Protein AF-A0A2I1MBC1-F1 (afdb_monomer_lite)

Structure (mmCIF, N/CA/C/O backbone):
data_AF-A0A2I1MBC1-F1
#
_entry.id   AF-A0A2I1MBC1-F1
#
loop_
_atom_site.group_PDB
_atom_site.id
_atom_site.type_symbol
_atom_site.label_atom_id
_atom_site.label_alt_id
_atom_site.label_comp_id
_atom_site.label_asym_id
_atom_site.label_entity_id
_atom_site.label_seq_id
_atom_site.pdbx_PDB_ins_code
_atom_site.Cartn_x
_atom_site.Cartn_y
_atom_site.Cartn_z
_atom_site.occupancy
_atom_site.B_iso_or_equiv
_atom_site.auth_seq_id
_atom_site.auth_comp_id
_atom_site.auth_asym_id
_atom_site.auth_atom_id
_atom_site.pdbx_PDB_model_num
ATOM 1 N N . MET A 1 1 ? -5.859 -35.945 4.432 1.00 45.84 1 MET A N 1
ATOM 2 C CA . MET A 1 1 ? -6.456 -34.595 4.551 1.00 45.84 1 MET A CA 1
ATOM 3 C C . MET A 1 1 ? -5.599 -33.576 5.336 1.00 45.84 1 MET A C 1
ATOM 5 O O . MET A 1 1 ? -6.106 -32.516 5.629 1.00 45.84 1 MET A O 1
ATOM 9 N N . LYS A 1 2 ? -4.299 -33.820 5.623 1.00 48.34 2 LYS A N 1
ATOM 10 C CA . LYS A 1 2 ? -3.417 -32.881 6.374 1.00 48.34 2 LYS A CA 1
ATOM 11 C C . LYS A 1 2 ? -2.484 -32.006 5.509 1.00 48.34 2 LYS A C 1
ATOM 13 O O . LYS A 1 2 ? -1.786 -31.145 6.032 1.00 48.34 2 LYS A O 1
ATOM 18 N N . PHE A 1 3 ? -2.420 -32.249 4.197 1.00 43.50 3 PHE A N 1
ATOM 19 C CA . PHE A 1 3 ? -1.533 -31.506 3.288 1.00 43.50 3 PHE A CA 1
ATOM 20 C C . PHE A 1 3 ? -2.105 -30.125 2.925 1.00 43.50 3 PHE A C 1
ATOM 22 O O . PHE A 1 3 ? -1.375 -29.137 2.908 1.00 43.50 3 PHE A O 1
ATOM 29 N N . PHE A 1 4 ? -3.424 -30.048 2.720 1.00 47.00 4 PHE A N 1
ATOM 30 C CA . PHE A 1 4 ? -4.123 -28.808 2.382 1.00 47.00 4 PHE A CA 1
ATOM 31 C C . PHE A 1 4 ? -4.099 -27.780 3.523 1.00 47.00 4 PHE A C 1
ATOM 33 O O . PHE A 1 4 ? -3.784 -26.623 3.261 1.00 47.00 4 PHE A O 1
ATOM 40 N N . ASP A 1 5 ? -4.288 -28.190 4.784 1.00 57.84 5 ASP A N 1
ATOM 41 C CA . ASP A 1 5 ? -4.238 -27.270 5.938 1.00 57.84 5 ASP A CA 1
ATOM 42 C C . ASP A 1 5 ? -2.904 -26.512 6.025 1.00 57.84 5 ASP A C 1
ATOM 44 O O . ASP A 1 5 ? -2.861 -25.310 6.296 1.00 57.84 5 ASP A O 1
ATOM 48 N N . LYS A 1 6 ? -1.790 -27.191 5.719 1.00 64.88 6 LYS A N 1
ATOM 49 C CA . LYS A 1 6 ? -0.448 -26.595 5.753 1.00 64.88 6 LYS A CA 1
ATOM 50 C C . LYS A 1 6 ? -0.192 -25.666 4.560 1.00 64.88 6 LYS A C 1
ATOM 52 O O . LYS A 1 6 ? 0.534 -24.688 4.713 1.00 64.88 6 LYS A O 1
ATOM 57 N N . PHE A 1 7 ? -0.785 -25.950 3.398 1.00 72.44 7 PHE A N 1
ATOM 58 C CA . PHE A 1 7 ? -0.685 -25.109 2.201 1.00 72.44 7 PHE A CA 1
ATOM 59 C C . PHE A 1 7 ? -1.496 -23.815 2.344 1.00 72.44 7 PHE A C 1
ATOM 61 O O . PHE A 1 7 ? -0.937 -22.737 2.161 1.00 72.44 7 PHE A O 1
ATOM 68 N N . TYR A 1 8 ? -2.765 -23.897 2.761 1.00 72.12 8 TYR A N 1
ATOM 69 C CA . TYR A 1 8 ? -3.604 -22.711 2.976 1.00 72.12 8 TYR A CA 1
ATOM 70 C C . TYR A 1 8 ? -3.040 -21.792 4.059 1.00 72.12 8 TYR A C 1
ATOM 72 O O . TYR A 1 8 ? -3.030 -20.576 3.889 1.00 72.12 8 TYR A O 1
ATOM 80 N N . THR A 1 9 ? -2.494 -22.367 5.133 1.00 72.94 9 THR A N 1
ATOM 81 C CA . THR A 1 9 ? -1.845 -21.582 6.190 1.00 72.94 9 THR A CA 1
ATOM 82 C C . THR A 1 9 ? -0.610 -20.844 5.663 1.00 72.94 9 THR A C 1
ATOM 84 O O . THR A 1 9 ? -0.426 -19.670 5.964 1.00 72.94 9 THR A O 1
ATOM 87 N N . ARG A 1 10 ? 0.217 -21.493 4.830 1.00 70.94 10 ARG A N 1
ATOM 88 C CA . ARG A 1 10 ? 1.396 -20.860 4.210 1.00 70.94 10 ARG A CA 1
ATOM 89 C C . ARG A 1 10 ? 1.007 -19.728 3.266 1.00 70.94 10 ARG A C 1
ATOM 91 O O . ARG A 1 10 ? 1.529 -18.632 3.409 1.00 70.94 10 ARG A O 1
ATOM 98 N N . VAL A 1 11 ? 0.046 -19.975 2.378 1.00 74.69 11 VAL A N 1
ATOM 99 C CA . VAL A 1 11 ? -0.475 -18.957 1.453 1.00 74.69 11 VAL A CA 1
ATOM 100 C C . VAL A 1 11 ? -1.078 -17.778 2.221 1.00 74.69 11 VAL A C 1
ATOM 102 O O . VAL A 1 11 ? -0.820 -16.629 1.873 1.00 74.69 11 VAL A O 1
ATOM 105 N N . GLY A 1 12 ? -1.826 -18.042 3.296 1.00 69.31 12 GLY A N 1
ATOM 106 C CA . GLY A 1 12 ? -2.383 -17.005 4.165 1.00 69.31 12 GLY A CA 1
ATOM 107 C C . GLY A 1 12 ? -1.306 -16.142 4.827 1.00 69.31 12 GLY A C 1
ATOM 108 O O . GLY A 1 12 ? -1.410 -14.917 4.808 1.00 69.31 12 GLY A O 1
ATOM 109 N N . ILE A 1 13 ? -0.240 -16.758 5.351 1.00 72.69 13 ILE A N 1
ATOM 110 C CA . ILE A 1 13 ? 0.891 -16.029 5.946 1.00 72.69 13 ILE A CA 1
ATOM 111 C C . ILE A 1 13 ? 1.599 -15.169 4.890 1.00 72.69 13 ILE A C 1
ATOM 113 O O . ILE A 1 13 ? 1.860 -13.995 5.154 1.00 72.69 13 ILE A O 1
ATOM 117 N N . THR A 1 14 ? 1.858 -15.701 3.690 1.00 71.19 14 THR A N 1
ATOM 118 C CA . THR A 1 14 ? 2.479 -14.926 2.602 1.00 71.19 14 THR A CA 1
ATOM 119 C C . THR A 1 14 ? 1.596 -13.756 2.178 1.00 71.19 14 THR A C 1
ATOM 121 O O . THR A 1 14 ? 2.097 -12.646 2.018 1.00 71.19 14 THR A O 1
ATOM 124 N N . LEU A 1 15 ? 0.283 -13.960 2.044 1.00 73.25 15 LEU A N 1
ATOM 125 C CA . LEU A 1 15 ? -0.657 -12.891 1.702 1.00 73.25 15 LEU A CA 1
ATOM 126 C C . LEU A 1 15 ? -0.606 -11.757 2.726 1.00 73.25 15 LEU A C 1
ATOM 128 O O . LEU A 1 15 ? -0.400 -10.602 2.357 1.00 73.25 15 LEU A O 1
ATOM 132 N N . VAL A 1 16 ? -0.709 -12.086 4.014 1.00 69.69 16 VAL A N 1
ATOM 133 C CA . VAL A 1 16 ? -0.625 -11.093 5.090 1.00 69.69 16 VAL A CA 1
ATOM 134 C C . VAL A 1 16 ? 0.724 -10.370 5.055 1.00 69.69 16 VAL A C 1
ATOM 136 O O . VAL A 1 16 ? 0.757 -9.141 5.086 1.00 69.69 16 VAL A O 1
ATOM 139 N N . ALA A 1 17 ? 1.831 -11.100 4.899 1.00 70.31 17 ALA A N 1
ATOM 140 C CA . ALA A 1 17 ? 3.160 -10.505 4.787 1.00 70.31 17 ALA A CA 1
ATOM 141 C C . ALA A 1 17 ? 3.277 -9.557 3.577 1.00 70.31 17 ALA A C 1
ATOM 143 O O . ALA A 1 17 ? 3.781 -8.445 3.721 1.00 70.31 17 ALA A O 1
ATOM 144 N N . THR A 1 18 ? 2.762 -9.940 2.404 1.00 74.44 18 THR A N 1
ATOM 145 C CA . THR A 1 18 ? 2.797 -9.101 1.189 1.00 74.44 18 THR A CA 1
ATOM 146 C C . THR A 1 18 ? 1.969 -7.825 1.331 1.00 74.44 18 THR A C 1
ATOM 148 O O . THR A 1 18 ? 2.367 -6.781 0.814 1.00 74.44 18 THR A O 1
ATOM 151 N N . ILE A 1 19 ? 0.870 -7.870 2.091 1.00 75.12 19 ILE A N 1
ATOM 152 C CA . ILE A 1 19 ? 0.079 -6.683 2.431 1.00 75.12 19 ILE A CA 1
ATOM 153 C C . ILE A 1 19 ? 0.902 -5.733 3.303 1.00 75.12 19 ILE A C 1
ATOM 155 O O . ILE A 1 19 ? 0.990 -4.548 2.985 1.00 75.12 19 ILE A O 1
ATOM 159 N N . PHE A 1 20 ? 1.546 -6.240 4.360 1.00 73.75 20 PHE A N 1
ATOM 160 C CA . PHE A 1 20 ? 2.408 -5.422 5.218 1.00 73.75 20 PHE A CA 1
ATOM 161 C C . PHE A 1 20 ? 3.581 -4.812 4.444 1.00 73.75 20 PHE A C 1
ATOM 163 O O . PHE A 1 20 ? 3.841 -3.621 4.592 1.00 73.75 20 PHE A O 1
ATOM 170 N N . ILE A 1 21 ? 4.228 -5.579 3.561 1.00 76.69 21 ILE A N 1
ATOM 171 C CA . ILE A 1 21 ? 5.312 -5.074 2.705 1.00 76.69 21 ILE A CA 1
ATOM 172 C C . ILE A 1 21 ? 4.800 -3.959 1.783 1.00 76.69 21 ILE A C 1
ATOM 174 O O . ILE A 1 21 ? 5.428 -2.906 1.691 1.00 76.69 21 ILE A O 1
ATOM 178 N N . GLY A 1 22 ? 3.642 -4.141 1.141 1.00 76.50 22 GLY A N 1
ATOM 179 C CA . GLY A 1 22 ? 3.038 -3.098 0.309 1.00 76.50 22 GLY A CA 1
ATOM 180 C C . GLY A 1 22 ? 2.698 -1.831 1.103 1.00 76.50 22 GLY A C 1
ATOM 181 O O . GLY A 1 22 ? 2.941 -0.722 0.631 1.00 76.50 22 GLY A O 1
ATOM 182 N N . ILE A 1 23 ? 2.211 -1.974 2.338 1.00 76.56 23 ILE A N 1
ATOM 183 C CA . ILE A 1 23 ? 1.970 -0.847 3.252 1.00 76.56 23 ILE A CA 1
ATOM 184 C C . ILE A 1 23 ? 3.278 -0.105 3.560 1.00 76.56 23 ILE A C 1
ATOM 186 O O . ILE A 1 23 ? 3.328 1.118 3.424 1.00 76.56 23 ILE A O 1
ATOM 190 N N . SER A 1 24 ? 4.344 -0.827 3.912 1.00 73.31 24 SER A N 1
ATOM 191 C CA . SER A 1 24 ? 5.661 -0.240 4.183 1.00 73.31 24 SER A CA 1
ATOM 192 C C . SER A 1 24 ? 6.234 0.489 2.966 1.00 73.31 24 SER A C 1
ATOM 194 O O . SER A 1 24 ? 6.701 1.618 3.100 1.00 73.31 24 SER A O 1
ATOM 196 N N . ILE A 1 25 ? 6.138 -0.094 1.767 1.00 76.00 25 ILE A N 1
ATOM 197 C CA . ILE A 1 25 ? 6.607 0.544 0.526 1.00 76.00 25 ILE A CA 1
ATOM 198 C C . ILE A 1 25 ? 5.828 1.836 0.247 1.00 76.00 25 ILE A C 1
ATOM 200 O O . ILE A 1 25 ? 6.433 2.853 -0.095 1.00 76.00 25 ILE A O 1
ATOM 204 N N . GLY A 1 26 ? 4.503 1.834 0.430 1.00 76.94 26 GLY A N 1
ATOM 205 C CA . GLY A 1 26 ? 3.689 3.039 0.254 1.00 76.94 26 GLY A CA 1
ATOM 206 C C . GLY A 1 26 ? 4.027 4.149 1.253 1.00 76.94 26 GLY A C 1
ATOM 207 O O . GLY A 1 26 ? 4.069 5.320 0.869 1.00 76.94 26 GLY A O 1
ATOM 208 N N . MET A 1 27 ? 4.350 3.795 2.503 1.00 71.69 27 MET A N 1
ATOM 209 C CA . MET A 1 27 ? 4.863 4.744 3.503 1.00 71.69 27 MET A CA 1
ATOM 210 C C . MET A 1 27 ? 6.199 5.349 3.070 1.00 71.69 27 MET A C 1
ATOM 212 O O . MET A 1 27 ? 6.326 6.571 3.001 1.00 71.69 27 MET A O 1
ATOM 216 N N . MET A 1 28 ? 7.175 4.502 2.735 1.00 72.75 28 MET A N 1
ATOM 217 C CA . MET A 1 28 ? 8.522 4.940 2.353 1.00 72.75 28 MET A CA 1
ATOM 218 C C . MET A 1 28 ? 8.486 5.842 1.114 1.00 72.75 28 MET A C 1
ATOM 220 O O . MET A 1 28 ? 9.107 6.909 1.098 1.00 72.75 28 MET A O 1
ATOM 224 N N . ARG A 1 29 ? 7.657 5.479 0.126 1.00 71.75 29 ARG A N 1
ATOM 225 C CA . ARG A 1 29 ? 7.405 6.283 -1.073 1.00 71.75 29 ARG A CA 1
ATOM 226 C C . ARG A 1 29 ? 6.809 7.653 -0.741 1.00 71.75 29 ARG A C 1
ATOM 228 O O . ARG A 1 29 ? 7.249 8.643 -1.316 1.00 71.75 29 ARG A O 1
ATOM 235 N N . SER A 1 30 ? 5.839 7.732 0.176 1.00 68.06 30 SER A N 1
ATOM 236 C CA . SER A 1 30 ? 5.225 9.012 0.568 1.00 68.06 30 SER A CA 1
ATOM 237 C C . SER A 1 30 ? 6.220 9.971 1.228 1.00 68.06 30 SER A C 1
ATOM 239 O O . SER A 1 30 ? 6.013 11.181 1.192 1.00 68.06 30 SER A O 1
ATOM 241 N N . THR A 1 31 ? 7.279 9.440 1.838 1.00 65.38 31 THR A N 1
ATOM 242 C CA . THR A 1 31 ? 8.325 10.228 2.503 1.00 65.38 31 THR A CA 1
ATOM 243 C C . THR A 1 31 ? 9.506 10.592 1.601 1.00 65.38 31 THR A C 1
ATOM 245 O O . THR A 1 31 ? 10.431 11.243 2.075 1.00 65.38 31 THR A O 1
ATOM 248 N N . TYR A 1 32 ? 9.509 10.174 0.325 1.00 66.38 32 TYR A N 1
ATOM 249 C CA . TYR A 1 32 ? 10.674 10.250 -0.575 1.00 66.38 32 TYR A CA 1
ATOM 250 C C . TYR A 1 32 ? 11.961 9.633 0.017 1.00 66.38 32 TYR A C 1
ATOM 252 O O . TYR A 1 32 ? 13.062 9.927 -0.447 1.00 66.38 32 TYR A O 1
ATOM 260 N N . LEU A 1 33 ? 11.839 8.780 1.043 1.00 59.34 33 LEU A N 1
ATOM 261 C CA . LEU A 1 33 ? 12.974 8.106 1.664 1.00 59.34 33 LEU A CA 1
ATOM 262 C C . LEU A 1 33 ? 13.404 6.917 0.808 1.00 59.34 33 LEU A C 1
ATOM 264 O O . LEU A 1 33 ? 12.567 6.245 0.203 1.00 59.34 33 LEU A O 1
ATOM 268 N N . SER A 1 34 ? 14.710 6.643 0.808 1.00 51.00 34 SER A N 1
ATOM 269 C CA . SER A 1 34 ? 15.320 5.543 0.064 1.00 51.00 34 SER A CA 1
ATOM 270 C C . SER A 1 34 ? 14.628 4.215 0.369 1.00 51.00 34 SER A C 1
ATOM 272 O O . SER A 1 34 ? 14.731 3.673 1.469 1.00 51.00 34 SER A O 1
ATOM 274 N N . VAL A 1 35 ? 13.920 3.704 -0.632 1.00 66.00 35 VAL A N 1
ATOM 275 C CA . VAL A 1 35 ? 13.400 2.336 -0.683 1.00 66.00 35 VAL A CA 1
ATOM 276 C C . VAL A 1 35 ? 14.519 1.428 -1.203 1.00 66.00 35 VAL A C 1
ATOM 278 O O . VAL A 1 35 ? 15.557 1.916 -1.658 1.00 66.00 35 VAL A O 1
ATOM 281 N N . ASP A 1 36 ? 14.350 0.110 -1.148 1.00 76.81 36 ASP A N 1
ATOM 282 C CA . ASP A 1 36 ? 15.316 -0.823 -1.733 1.00 76.81 36 ASP A CA 1
ATOM 283 C C . ASP A 1 36 ? 15.668 -0.454 -3.195 1.00 76.81 36 ASP A C 1
ATOM 285 O O . ASP A 1 36 ? 14.888 0.194 -3.899 1.00 76.81 36 ASP A O 1
ATOM 289 N N . LEU A 1 37 ? 16.867 -0.841 -3.653 1.00 78.06 37 LEU A N 1
ATOM 290 C CA . LEU A 1 37 ? 17.393 -0.487 -4.985 1.00 78.06 37 LEU A CA 1
ATOM 291 C C . LEU A 1 37 ? 16.409 -0.816 -6.118 1.00 78.06 37 LEU A C 1
ATOM 293 O O . LEU A 1 37 ? 16.302 -0.061 -7.084 1.00 78.06 37 LEU A O 1
ATOM 297 N N . PHE A 1 38 ? 15.671 -1.917 -5.985 1.00 79.12 38 PHE A N 1
ATOM 298 C CA . PHE A 1 38 ? 14.712 -2.358 -6.985 1.00 79.12 38 PHE A CA 1
ATOM 299 C C . PHE A 1 38 ? 13.461 -1.473 -7.006 1.00 79.12 38 PHE A C 1
ATOM 301 O O . PHE A 1 38 ? 13.072 -0.963 -8.058 1.00 79.12 38 PHE A O 1
ATOM 308 N N . THR A 1 39 ? 12.867 -1.204 -5.847 1.00 77.62 39 THR A N 1
ATOM 309 C CA . THR A 1 39 ? 11.722 -0.295 -5.750 1.00 77.62 39 THR A CA 1
ATOM 310 C C . THR A 1 39 ? 12.092 1.133 -6.159 1.00 77.62 39 THR A C 1
ATOM 312 O O . THR A 1 39 ? 11.319 1.785 -6.862 1.00 77.62 39 THR A O 1
ATOM 315 N N . SER A 1 40 ? 13.294 1.601 -5.811 1.00 80.50 40 SER A N 1
ATOM 316 C CA . SER A 1 40 ? 13.821 2.902 -6.246 1.00 80.50 40 SER A CA 1
ATOM 317 C C . SER A 1 40 ? 13.976 2.985 -7.770 1.00 80.50 40 SER A C 1
ATOM 319 O O . SER A 1 40 ? 13.606 3.997 -8.369 1.00 80.50 40 SER A O 1
ATOM 321 N N . PHE A 1 41 ? 14.430 1.908 -8.422 1.00 83.69 41 PHE A N 1
ATOM 322 C CA . PHE A 1 41 ? 14.457 1.810 -9.884 1.00 83.69 41 PHE A CA 1
ATOM 323 C C . PHE A 1 41 ? 13.050 1.925 -10.491 1.00 83.69 41 PHE A C 1
ATOM 325 O O . PHE A 1 41 ? 12.838 2.730 -11.398 1.00 83.69 41 PHE A O 1
ATOM 332 N N . ILE A 1 42 ? 12.065 1.195 -9.956 1.00 84.56 42 ILE A N 1
ATOM 333 C CA . ILE A 1 42 ? 10.676 1.249 -10.444 1.00 84.56 42 ILE A CA 1
ATOM 334 C C . ILE A 1 42 ? 10.085 2.650 -10.268 1.00 84.56 42 ILE A C 1
ATOM 336 O O . ILE A 1 42 ? 9.424 3.145 -11.179 1.00 84.56 42 ILE A O 1
ATOM 340 N N . ILE A 1 43 ? 10.329 3.311 -9.133 1.00 83.25 43 ILE A N 1
ATOM 341 C CA . ILE A 1 43 ? 9.891 4.696 -8.900 1.00 83.25 43 ILE A CA 1
ATOM 342 C C . ILE A 1 43 ? 10.526 5.641 -9.929 1.00 83.25 43 ILE A C 1
ATOM 344 O O . ILE A 1 43 ? 9.824 6.486 -10.483 1.00 83.25 43 ILE A O 1
ATOM 348 N N . GLY A 1 44 ? 11.811 5.461 -10.251 1.00 83.62 44 GLY A N 1
ATOM 349 C CA . GLY A 1 44 ? 12.479 6.196 -11.328 1.00 83.62 44 GLY A CA 1
ATOM 350 C C . GLY A 1 44 ? 11.782 6.018 -12.680 1.00 83.62 44 GLY A C 1
ATOM 351 O O . GLY A 1 44 ? 11.492 7.006 -13.353 1.00 83.62 44 GLY A O 1
ATOM 352 N N . VAL A 1 45 ? 11.426 4.780 -13.039 1.00 85.12 45 VAL A N 1
ATOM 353 C CA . VAL A 1 45 ? 10.665 4.476 -14.266 1.00 85.12 45 VAL A CA 1
ATOM 354 C C . VAL A 1 45 ? 9.252 5.076 -14.226 1.00 85.12 45 VAL A C 1
ATOM 356 O O . VAL A 1 45 ? 8.755 5.550 -15.246 1.00 85.12 45 VAL A O 1
ATOM 359 N N . CYS A 1 46 ? 8.598 5.114 -13.062 1.00 85.50 46 CYS A N 1
ATOM 360 C CA . CYS A 1 46 ? 7.299 5.781 -12.898 1.00 85.50 46 CYS A CA 1
ATOM 361 C C . CYS A 1 46 ? 7.397 7.281 -13.170 1.00 85.50 46 CYS A C 1
ATOM 363 O O . CYS A 1 46 ? 6.552 7.834 -13.871 1.00 85.50 46 CYS A O 1
ATOM 365 N N . ASN A 1 47 ? 8.440 7.929 -12.653 1.00 84.25 47 ASN A N 1
ATOM 366 C CA . ASN A 1 47 ? 8.628 9.368 -12.805 1.00 84.25 47 ASN A CA 1
ATOM 367 C C . ASN A 1 47 ? 8.938 9.767 -14.255 1.00 84.25 47 ASN A C 1
ATOM 369 O O . ASN A 1 47 ? 8.513 10.834 -14.685 1.00 84.25 47 ASN A O 1
ATOM 373 N N . THR A 1 48 ? 9.639 8.923 -15.020 1.00 86.88 48 THR A N 1
ATOM 374 C CA . THR A 1 48 ? 9.942 9.197 -16.435 1.00 86.88 48 THR A CA 1
ATOM 375 C C . THR A 1 48 ? 8.781 8.876 -17.374 1.00 86.88 48 THR A C 1
ATOM 377 O O . THR A 1 48 ? 8.593 9.574 -18.366 1.00 86.88 48 THR A O 1
ATOM 380 N N . SER A 1 49 ? 7.995 7.838 -17.079 1.00 83.56 4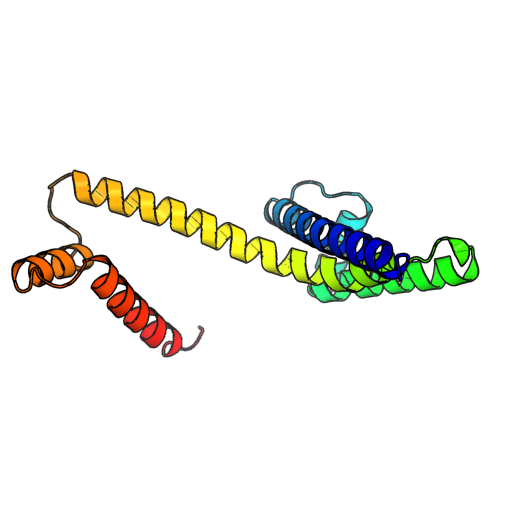9 SER A N 1
ATOM 381 C CA . SER A 1 49 ? 6.872 7.406 -17.928 1.00 83.56 49 SER A CA 1
ATOM 382 C C . SER A 1 49 ? 5.539 8.089 -17.607 1.00 83.56 49 SER A C 1
ATOM 384 O O . SER A 1 49 ? 4.625 8.045 -18.426 1.00 83.56 49 SER A O 1
ATOM 386 N N . GLY A 1 50 ? 5.399 8.690 -16.421 1.00 83.25 50 GLY A N 1
ATOM 387 C CA . GLY A 1 50 ? 4.143 9.288 -15.955 1.00 83.25 50 GLY A CA 1
ATOM 388 C C . GLY A 1 50 ? 3.050 8.268 -15.607 1.00 83.25 50 GLY A C 1
ATOM 389 O O . GLY A 1 50 ? 1.902 8.650 -15.390 1.00 83.25 50 GLY A O 1
ATOM 390 N N . ILE A 1 51 ? 3.377 6.972 -15.555 1.00 84.25 51 ILE A N 1
ATOM 391 C CA . ILE A 1 51 ? 2.426 5.894 -15.256 1.00 84.25 51 ILE A CA 1
ATOM 392 C C . ILE A 1 51 ? 2.453 5.579 -13.751 1.00 84.25 51 ILE A C 1
ATOM 394 O O . ILE A 1 51 ? 3.499 5.608 -13.101 1.00 84.25 51 ILE A O 1
ATOM 398 N N . TYR A 1 52 ? 1.289 5.251 -13.180 1.00 83.19 52 TYR A N 1
ATOM 399 C CA . TYR A 1 52 ? 1.177 4.878 -11.768 1.00 83.19 52 TYR A CA 1
ATOM 400 C C . TYR A 1 52 ? 1.963 3.604 -11.433 1.00 83.19 52 TYR A C 1
ATOM 402 O O . TYR A 1 52 ? 2.002 2.638 -12.201 1.00 83.19 52 TYR A O 1
ATOM 410 N N . PHE A 1 53 ? 2.518 3.575 -10.224 1.00 82.38 53 PHE A N 1
ATOM 411 C CA . PHE A 1 53 ? 3.355 2.482 -9.731 1.00 82.38 53 PHE A CA 1
ATOM 412 C C . PHE A 1 53 ? 2.622 1.148 -9.664 1.00 82.38 53 PHE A C 1
ATOM 414 O O . PHE A 1 53 ? 3.214 0.118 -9.989 1.00 82.38 53 PHE A O 1
ATOM 421 N N . ARG A 1 54 ? 1.312 1.171 -9.394 1.00 82.25 54 ARG A N 1
ATOM 422 C CA . ARG A 1 54 ? 0.430 0.006 -9.503 1.00 82.25 54 ARG A CA 1
ATOM 423 C C . ARG A 1 54 ? 0.542 -0.746 -10.831 1.00 82.25 54 ARG A C 1
ATOM 425 O O . ARG A 1 54 ? 0.328 -1.953 -10.828 1.00 82.25 54 ARG A O 1
ATOM 432 N N . TYR A 1 55 ? 0.850 -0.073 -11.941 1.00 84.19 55 TYR A N 1
ATOM 433 C CA . TYR A 1 55 ? 0.967 -0.715 -13.255 1.00 84.19 55 TYR A CA 1
ATOM 434 C C . TYR A 1 55 ? 2.410 -1.057 -13.617 1.00 84.19 55 TYR A C 1
ATOM 436 O O . TYR A 1 55 ? 2.662 -2.134 -14.148 1.00 84.19 55 TYR A O 1
ATOM 444 N N . ILE A 1 56 ? 3.372 -0.189 -13.302 1.00 85.75 56 ILE A N 1
ATOM 445 C CA . ILE A 1 56 ? 4.775 -0.433 -13.667 1.00 85.75 56 ILE A CA 1
ATOM 446 C C . ILE A 1 56 ? 5.376 -1.573 -12.842 1.00 85.75 56 ILE A C 1
ATOM 448 O O . ILE A 1 56 ? 6.087 -2.418 -13.387 1.00 85.75 56 ILE A O 1
ATOM 452 N N . TYR A 1 57 ? 5.060 -1.631 -11.546 1.00 85.12 57 TYR A N 1
ATOM 453 C CA . TYR A 1 57 ? 5.575 -2.655 -10.642 1.00 85.12 57 TYR A CA 1
ATOM 454 C C . TYR A 1 57 ? 5.291 -4.094 -11.121 1.00 85.12 57 TYR A C 1
ATOM 456 O O . TYR A 1 57 ? 6.248 -4.859 -11.277 1.00 85.12 57 TYR A O 1
ATOM 464 N N . PRO A 1 58 ? 4.034 -4.490 -11.430 1.00 85.25 58 PRO A N 1
ATOM 465 C CA . PRO A 1 58 ? 3.758 -5.832 -11.938 1.00 85.25 58 PRO A CA 1
ATOM 466 C C . PRO A 1 58 ? 4.365 -6.082 -13.321 1.00 85.25 58 PRO A C 1
ATOM 468 O O . PRO A 1 58 ? 4.788 -7.203 -13.580 1.00 85.25 58 PRO A O 1
ATOM 471 N N . ILE A 1 59 ? 4.455 -5.074 -14.198 1.00 87.06 59 ILE A N 1
ATOM 472 C CA . ILE A 1 59 ? 5.044 -5.238 -15.539 1.00 87.06 59 ILE A CA 1
ATOM 473 C C . ILE A 1 59 ? 6.534 -5.575 -15.435 1.00 87.06 59 ILE A C 1
ATOM 475 O O . ILE A 1 59 ? 6.985 -6.560 -16.019 1.00 87.06 59 ILE A O 1
ATOM 479 N N . ILE A 1 60 ? 7.297 -4.795 -14.665 1.00 86.00 60 ILE A N 1
ATOM 480 C CA . ILE A 1 60 ? 8.739 -5.021 -14.496 1.00 86.00 60 ILE A CA 1
ATOM 481 C C . ILE A 1 60 ? 8.991 -6.364 -13.806 1.00 86.00 60 ILE A C 1
ATOM 483 O O . ILE A 1 60 ? 9.821 -7.147 -14.275 1.00 86.00 60 ILE A O 1
ATOM 487 N N . ASN A 1 61 ? 8.236 -6.683 -12.751 1.00 83.81 61 ASN A N 1
ATOM 488 C CA . ASN A 1 61 ? 8.362 -7.985 -12.102 1.00 83.81 61 ASN A CA 1
ATOM 489 C C . ASN A 1 61 ? 7.958 -9.148 -13.021 1.00 83.81 61 ASN A C 1
ATOM 491 O O . ASN A 1 61 ? 8.556 -10.216 -12.926 1.00 83.81 61 ASN A O 1
ATOM 495 N N . ALA A 1 62 ? 6.995 -8.966 -13.931 1.00 84.31 62 ALA A N 1
ATOM 496 C CA . ALA A 1 62 ? 6.600 -10.003 -14.880 1.00 84.31 62 ALA A CA 1
ATOM 497 C C . ALA A 1 62 ? 7.715 -10.277 -15.897 1.00 84.31 62 ALA A C 1
ATOM 499 O O . ALA A 1 62 ? 7.994 -11.436 -16.193 1.00 84.31 62 ALA A O 1
ATOM 500 N N . ILE A 1 63 ? 8.402 -9.234 -16.376 1.00 85.75 63 ILE A N 1
ATOM 501 C CA . ILE A 1 63 ? 9.568 -9.374 -17.264 1.00 85.75 63 ILE A CA 1
ATOM 502 C C . ILE A 1 63 ? 10.679 -10.166 -16.563 1.00 85.75 63 ILE A C 1
ATOM 504 O O . ILE A 1 63 ? 11.225 -11.113 -17.133 1.00 85.75 63 ILE A O 1
ATOM 508 N N . ILE A 1 64 ? 10.978 -9.828 -15.305 1.00 83.12 64 ILE A N 1
ATOM 509 C CA . ILE A 1 64 ? 11.973 -10.547 -14.496 1.00 83.12 64 ILE A CA 1
ATOM 510 C C . ILE A 1 64 ? 11.540 -11.999 -14.267 1.00 83.12 64 ILE A C 1
ATOM 512 O O . ILE A 1 64 ? 12.358 -12.909 -14.371 1.00 83.12 64 ILE A O 1
ATOM 516 N N . LEU A 1 65 ? 10.252 -12.238 -14.016 1.00 81.69 65 LEU A N 1
ATOM 517 C CA . LEU A 1 65 ? 9.707 -13.580 -13.829 1.00 81.69 65 LEU A CA 1
ATOM 518 C C . LEU A 1 65 ? 9.833 -14.429 -15.100 1.00 81.69 65 LEU A C 1
ATOM 520 O O . LEU A 1 65 ? 10.223 -15.592 -15.008 1.00 81.69 65 LEU A O 1
ATOM 524 N N . VAL A 1 66 ? 9.577 -13.857 -16.281 1.00 83.50 66 VAL A N 1
ATOM 525 C CA . VAL A 1 66 ? 9.805 -14.529 -17.574 1.00 83.50 66 VAL A CA 1
ATOM 526 C C . VAL A 1 66 ? 11.284 -14.874 -17.749 1.00 83.50 66 VAL A C 1
ATOM 528 O O . VAL A 1 66 ? 11.611 -15.983 -18.164 1.00 83.50 66 VAL A O 1
ATOM 531 N N . LEU A 1 67 ? 12.191 -13.971 -17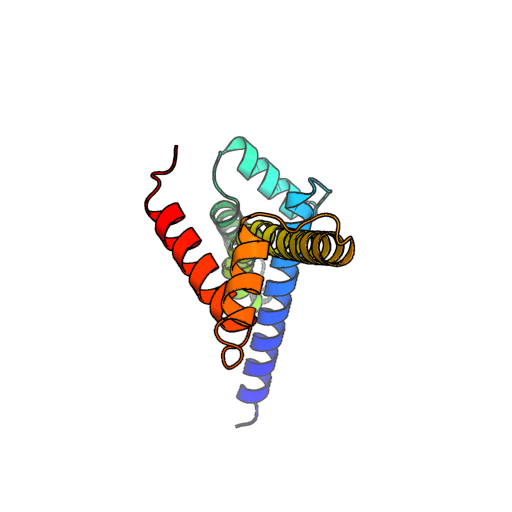.378 1.00 82.62 67 LEU A N 1
ATOM 532 C CA . LEU A 1 67 ? 13.633 -14.207 -17.457 1.00 82.62 67 LEU A CA 1
ATOM 533 C C . LEU A 1 67 ? 14.073 -15.344 -16.511 1.00 82.62 67 LEU A C 1
ATOM 535 O O . LEU A 1 67 ? 14.782 -16.263 -16.927 1.00 82.62 67 LEU A O 1
ATOM 539 N N . ILE A 1 68 ? 13.574 -15.354 -15.270 1.00 79.50 68 ILE A N 1
ATOM 540 C CA . ILE A 1 68 ? 13.814 -16.432 -14.293 1.00 79.50 68 ILE A CA 1
ATOM 541 C C . ILE A 1 68 ? 13.213 -17.758 -14.772 1.00 79.50 68 ILE A C 1
ATOM 543 O O . ILE A 1 68 ? 13.807 -18.813 -14.557 1.00 79.50 68 ILE A O 1
ATOM 547 N N . PHE A 1 69 ? 12.082 -17.732 -15.477 1.00 78.88 69 PHE A N 1
ATOM 548 C CA . PHE A 1 69 ? 11.472 -18.933 -16.044 1.00 78.88 69 PHE A CA 1
ATOM 549 C C . PHE A 1 69 ? 12.366 -19.631 -17.082 1.00 78.88 69 PHE A C 1
ATOM 551 O O . PHE A 1 69 ? 12.287 -20.851 -17.237 1.00 78.88 69 PHE A O 1
ATOM 558 N N . PHE A 1 70 ? 13.251 -18.911 -17.775 1.00 80.38 70 PHE A N 1
ATOM 559 C CA . PHE A 1 70 ? 14.228 -19.538 -18.672 1.00 80.38 70 PHE A CA 1
ATOM 560 C C . PHE A 1 70 ? 15.489 -20.029 -17.952 1.00 80.38 70 PHE A C 1
ATOM 562 O O . PHE A 1 70 ? 16.042 -21.050 -18.351 1.00 80.38 70 PHE A O 1
ATOM 569 N N . LEU A 1 71 ? 15.920 -19.355 -16.883 1.00 77.31 71 LEU A N 1
ATOM 570 C CA . LEU A 1 71 ? 17.160 -19.681 -16.164 1.00 77.31 71 LEU A CA 1
ATOM 571 C C . LEU A 1 71 ? 16.974 -20.743 -15.077 1.00 77.31 71 LEU A C 1
ATOM 573 O O . LEU A 1 71 ? 17.780 -21.664 -14.966 1.00 77.31 71 LEU A O 1
ATOM 577 N N . ASN A 1 72 ? 15.936 -20.614 -14.248 1.00 70.00 72 ASN A N 1
ATOM 578 C CA . ASN A 1 72 ? 15.708 -21.501 -13.115 1.00 70.00 72 ASN A CA 1
ATOM 579 C C . ASN A 1 72 ? 14.227 -21.558 -12.700 1.00 70.00 72 ASN A C 1
ATOM 581 O O . ASN A 1 72 ? 13.760 -20.834 -11.819 1.00 70.00 72 ASN A O 1
ATOM 585 N N . ARG A 1 73 ? 13.488 -22.500 -13.296 1.00 64.81 73 ARG A N 1
ATOM 586 C CA . ARG A 1 73 ? 12.052 -22.710 -13.026 1.00 64.81 73 ARG A CA 1
ATOM 587 C C . ARG A 1 73 ? 11.746 -23.195 -11.613 1.00 64.81 73 ARG A C 1
ATOM 589 O O . ARG A 1 73 ? 10.618 -23.046 -11.161 1.00 64.81 73 ARG A O 1
ATOM 596 N N . THR A 1 74 ? 12.728 -23.759 -10.911 1.00 60.56 74 THR A N 1
ATOM 597 C CA . THR A 1 74 ? 12.517 -24.336 -9.573 1.00 60.56 74 THR A CA 1
ATOM 598 C C . THR A 1 74 ? 12.340 -23.286 -8.476 1.00 60.56 74 THR A C 1
ATOM 600 O O . THR A 1 74 ? 11.839 -23.613 -7.406 1.00 60.56 74 THR A O 1
ATOM 603 N N . MET A 1 75 ? 12.691 -22.021 -8.745 1.00 63.72 75 MET A N 1
ATOM 604 C CA . MET A 1 75 ? 12.525 -20.911 -7.795 1.00 63.72 75 MET A CA 1
ATOM 605 C C . MET A 1 75 ? 11.161 -20.209 -7.912 1.00 63.72 75 MET A C 1
ATOM 607 O O . MET A 1 75 ? 10.868 -19.297 -7.139 1.00 63.72 75 MET A O 1
ATOM 611 N N . ILE A 1 76 ? 10.322 -20.604 -8.875 1.00 67.25 76 ILE A N 1
ATOM 612 C CA . ILE A 1 76 ? 9.013 -19.990 -9.106 1.00 67.25 76 ILE A CA 1
ATOM 613 C C . ILE A 1 76 ? 7.980 -20.682 -8.212 1.00 67.25 76 ILE A C 1
ATOM 615 O O . ILE A 1 76 ? 7.508 -21.778 -8.508 1.00 67.25 76 ILE A O 1
ATOM 619 N N . SER A 1 77 ? 7.630 -20.013 -7.115 1.00 66.12 77 SER A N 1
ATOM 620 C CA . SER A 1 77 ? 6.631 -20.463 -6.137 1.00 66.12 77 SER A CA 1
ATOM 621 C C . SER A 1 77 ? 5.329 -19.670 -6.247 1.00 66.12 77 SER A C 1
ATOM 623 O O . SER A 1 77 ? 5.298 -18.587 -6.821 1.00 66.12 77 SER A O 1
ATOM 625 N N . MET A 1 78 ? 4.255 -20.162 -5.624 1.00 63.56 78 MET A N 1
ATOM 626 C CA . MET A 1 78 ? 2.958 -19.464 -5.546 1.00 63.56 78 MET A CA 1
ATOM 627 C C . MET A 1 78 ? 3.089 -18.027 -4.994 1.00 63.56 78 MET A C 1
ATOM 629 O O . MET A 1 78 ? 2.338 -17.131 -5.377 1.00 63.56 78 MET A O 1
ATOM 633 N N . ASP A 1 79 ? 4.078 -17.803 -4.126 1.00 61.94 79 ASP A N 1
ATOM 634 C CA . ASP A 1 79 ? 4.368 -16.519 -3.489 1.00 61.94 79 ASP A CA 1
ATOM 635 C C . ASP A 1 79 ? 4.784 -15.425 -4.489 1.00 61.94 79 ASP A C 1
ATOM 637 O O . ASP A 1 79 ? 4.494 -14.250 -4.265 1.00 61.94 79 ASP A O 1
ATOM 641 N N . THR A 1 80 ? 5.416 -15.781 -5.617 1.00 69.19 80 THR A N 1
ATOM 642 C CA . THR A 1 80 ? 5.840 -14.795 -6.629 1.00 69.19 80 THR A CA 1
ATOM 643 C C . THR A 1 80 ? 4.648 -14.206 -7.372 1.00 69.19 80 THR A C 1
ATOM 645 O O . THR A 1 80 ? 4.623 -13.005 -7.623 1.00 69.19 80 THR A O 1
ATOM 648 N N . VAL A 1 81 ? 3.625 -15.019 -7.650 1.00 71.62 81 VAL A N 1
ATOM 649 C CA . VAL A 1 81 ? 2.372 -14.576 -8.280 1.00 71.62 81 VAL A CA 1
ATOM 650 C C . VAL A 1 81 ? 1.599 -13.650 -7.340 1.00 71.62 81 VAL A C 1
ATOM 652 O O . VAL A 1 81 ? 1.123 -12.597 -7.759 1.00 71.62 81 VAL A O 1
ATOM 655 N N . ILE A 1 82 ? 1.529 -14.005 -6.054 1.00 71.25 82 ILE A N 1
ATOM 656 C CA . ILE A 1 82 ? 0.882 -13.178 -5.028 1.00 71.25 82 ILE A CA 1
ATOM 657 C C . ILE A 1 82 ? 1.592 -11.825 -4.908 1.00 71.25 82 ILE A C 1
ATOM 659 O O . ILE A 1 82 ? 0.945 -10.779 -4.934 1.00 71.25 82 ILE A O 1
ATOM 663 N N . ASN A 1 83 ? 2.924 -11.835 -4.837 1.00 73.19 83 ASN A N 1
ATOM 664 C CA . ASN A 1 83 ? 3.730 -10.621 -4.767 1.00 73.19 83 ASN A CA 1
ATOM 665 C C . ASN A 1 83 ? 3.508 -9.722 -6.004 1.00 73.19 83 ASN A C 1
ATOM 667 O O . ASN A 1 83 ? 3.215 -8.532 -5.859 1.00 73.19 83 ASN A O 1
ATOM 671 N N . LEU A 1 84 ? 3.536 -10.316 -7.205 1.00 77.25 84 LEU A N 1
ATOM 672 C CA . LEU A 1 84 ? 3.316 -9.621 -8.475 1.00 77.25 84 LEU A CA 1
ATOM 673 C C . LEU A 1 84 ? 2.010 -8.817 -8.477 1.00 77.25 84 LEU A C 1
ATOM 675 O O . LEU A 1 84 ? 1.989 -7.667 -8.912 1.00 77.25 84 LEU A O 1
ATOM 679 N N . SER A 1 85 ? 0.921 -9.423 -8.003 1.00 74.75 85 SER A N 1
ATOM 680 C CA . SER A 1 85 ? -0.411 -8.823 -8.067 1.00 74.75 85 SER A CA 1
ATOM 681 C C . SER A 1 85 ? -0.714 -7.882 -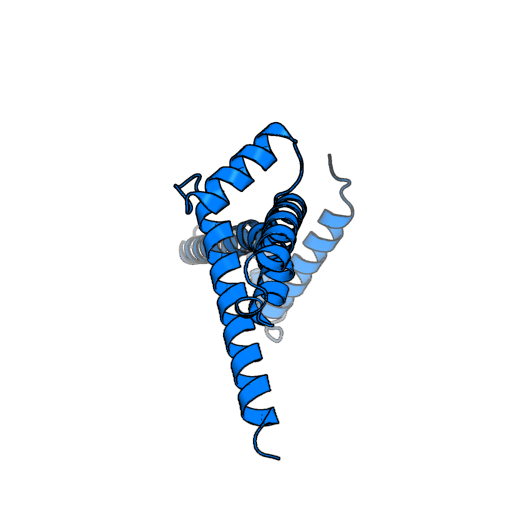6.900 1.00 74.75 85 SER A C 1
ATOM 683 O O . SER A 1 85 ? -1.391 -6.873 -7.093 1.00 74.75 85 SER A O 1
ATOM 685 N N . VAL A 1 86 ? -0.242 -8.194 -5.690 1.00 76.56 86 VAL A N 1
ATOM 686 C CA . VAL A 1 86 ? -0.701 -7.516 -4.466 1.00 76.56 86 VAL A CA 1
ATOM 687 C C . VAL A 1 86 ? 0.138 -6.283 -4.136 1.00 76.56 86 VAL A C 1
ATOM 689 O O .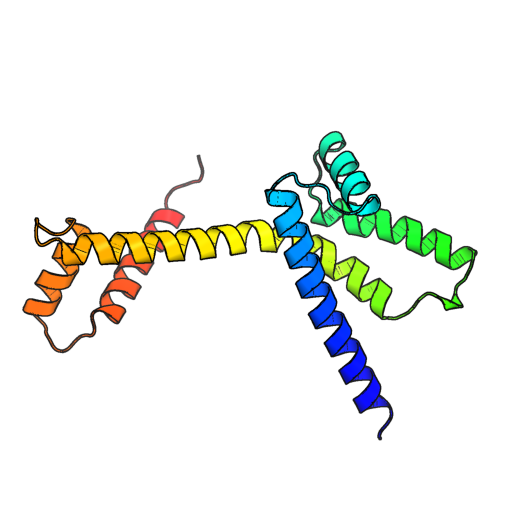 VAL A 1 86 ? -0.431 -5.250 -3.787 1.00 76.56 86 VAL A O 1
ATOM 692 N N . ILE A 1 87 ? 1.469 -6.333 -4.276 1.00 79.06 87 ILE A N 1
ATOM 693 C CA . ILE A 1 87 ? 2.342 -5.274 -3.738 1.00 79.06 87 ILE A CA 1
ATOM 694 C C . ILE A 1 87 ? 2.126 -3.930 -4.437 1.00 79.06 87 ILE A C 1
ATOM 696 O O . ILE A 1 87 ? 1.949 -2.916 -3.762 1.00 79.06 87 ILE A O 1
ATOM 700 N N . GLY A 1 88 ? 2.084 -3.915 -5.773 1.00 76.44 88 GLY A N 1
ATOM 701 C CA . GLY A 1 88 ? 1.893 -2.677 -6.537 1.00 76.44 88 GLY A CA 1
ATOM 702 C C . GLY A 1 88 ? 0.558 -1.993 -6.225 1.00 76.44 88 GLY A C 1
ATOM 703 O O . GLY A 1 88 ? 0.498 -0.773 -6.085 1.00 76.44 88 GLY A O 1
ATOM 704 N N . PHE A 1 89 ? -0.509 -2.779 -6.054 1.00 80.12 89 PHE A N 1
ATOM 705 C CA . PHE A 1 89 ? -1.815 -2.261 -5.654 1.00 80.12 89 PHE A CA 1
ATOM 706 C C . PHE A 1 89 ? -1.779 -1.723 -4.220 1.00 80.12 89 PHE A C 1
ATOM 708 O O . PHE A 1 89 ? -2.198 -0.594 -3.966 1.00 80.12 89 PHE A O 1
ATOM 715 N N . MET A 1 90 ? -1.240 -2.503 -3.284 1.00 78.75 90 MET A N 1
ATOM 716 C CA . MET A 1 90 ? -1.278 -2.157 -1.866 1.00 78.75 90 MET A CA 1
ATOM 717 C C . MET A 1 90 ? -0.376 -0.968 -1.515 1.00 78.75 90 MET A C 1
ATOM 719 O O . MET A 1 90 ? -0.729 -0.187 -0.633 1.00 78.75 90 MET A O 1
ATOM 723 N N . ALA A 1 91 ? 0.732 -0.775 -2.234 1.00 75.31 91 ALA A N 1
ATOM 724 C CA . ALA A 1 91 ? 1.619 0.377 -2.074 1.00 75.31 91 ALA A CA 1
ATOM 725 C C . ALA A 1 91 ? 0.972 1.709 -2.484 1.00 75.31 91 ALA A C 1
ATOM 727 O O . ALA A 1 91 ? 1.123 2.709 -1.781 1.00 75.31 91 ALA A O 1
ATOM 728 N N . ASP A 1 92 ? 0.204 1.731 -3.575 1.00 75.06 92 ASP A N 1
ATOM 729 C CA . ASP A 1 92 ? -0.483 2.955 -4.004 1.00 75.06 92 ASP A CA 1
ATOM 730 C C . ASP A 1 92 ? -1.668 3.299 -3.082 1.00 75.06 92 ASP A C 1
ATOM 732 O O . ASP A 1 92 ? -1.904 4.473 -2.786 1.00 75.06 92 ASP A O 1
ATOM 736 N N . PHE A 1 93 ? -2.391 2.293 -2.577 1.00 75.12 93 PHE A N 1
ATOM 737 C CA . PHE A 1 93 ? -3.522 2.505 -1.664 1.00 75.12 93 PHE A CA 1
ATOM 738 C C . PHE A 1 93 ? -3.098 2.912 -0.250 1.00 75.12 93 PHE A C 1
ATOM 740 O O . PHE A 1 93 ? -3.739 3.772 0.361 1.00 75.12 93 PHE A O 1
ATOM 747 N N . SER A 1 94 ? -2.030 2.313 0.278 1.00 72.00 94 SER A N 1
ATOM 748 C CA . SER A 1 94 ? -1.613 2.518 1.665 1.00 72.00 94 SER A CA 1
ATOM 749 C C . SER A 1 94 ? -1.229 3.968 1.944 1.00 72.00 94 SER A C 1
ATOM 751 O O . SER A 1 94 ? -1.700 4.528 2.932 1.00 72.00 94 SER A O 1
ATOM 753 N N . SER A 1 95 ? -0.481 4.613 1.043 1.00 67.00 95 SER A N 1
ATOM 754 C CA . SER A 1 95 ? -0.042 6.009 1.201 1.00 67.00 95 SER A CA 1
ATOM 755 C C . SER A 1 95 ? -1.196 6.972 1.530 1.00 67.00 95 SER A C 1
ATOM 757 O O . SER A 1 95 ? -1.096 7.769 2.461 1.00 67.00 95 SER A O 1
ATOM 759 N N . LYS A 1 96 ? -2.336 6.846 0.839 1.00 67.31 96 LYS A N 1
ATOM 760 C CA . LYS A 1 96 ? -3.518 7.701 1.040 1.00 67.31 96 LYS A CA 1
ATOM 761 C C . LYS A 1 96 ? -4.291 7.350 2.308 1.00 67.31 96 LYS A C 1
ATOM 763 O O . LYS A 1 96 ? -4.727 8.245 3.027 1.00 67.31 96 LYS A O 1
ATOM 768 N N . ILE A 1 97 ? -4.458 6.057 2.587 1.00 70.19 97 ILE A N 1
ATOM 769 C CA . ILE A 1 97 ? -5.227 5.579 3.745 1.00 70.19 97 ILE A CA 1
ATOM 770 C C . ILE A 1 97 ? -4.511 5.940 5.047 1.00 70.19 97 ILE A C 1
ATOM 772 O O . ILE A 1 97 ? -5.144 6.411 5.986 1.00 70.19 97 ILE A O 1
ATOM 776 N N . ILE A 1 98 ? -3.191 5.772 5.101 1.00 67.44 98 ILE A N 1
ATOM 777 C CA . ILE A 1 98 ? -2.389 6.084 6.290 1.00 67.44 98 ILE A CA 1
ATOM 778 C C . ILE A 1 98 ? -2.441 7.579 6.592 1.00 67.44 98 ILE A C 1
ATOM 780 O O . ILE A 1 98 ? -2.642 7.967 7.742 1.00 67.44 98 ILE A O 1
ATOM 784 N N . LEU A 1 99 ? -2.311 8.416 5.560 1.00 66.12 99 LEU A N 1
ATOM 785 C CA . LEU A 1 99 ? -2.388 9.866 5.704 1.00 66.12 99 LEU A CA 1
ATOM 786 C C . LEU A 1 99 ? -3.779 10.300 6.184 1.00 66.12 99 LEU A C 1
ATOM 788 O O . LEU A 1 99 ? -3.890 11.153 7.060 1.00 66.12 99 LEU A O 1
ATOM 792 N N . LEU A 1 100 ? -4.833 9.651 5.684 1.00 70.81 100 LEU A N 1
ATOM 793 C CA . LEU A 1 100 ? -6.209 9.868 6.125 1.00 70.81 100 LEU A CA 1
ATOM 794 C C . LEU A 1 100 ? -6.433 9.430 7.582 1.00 70.81 100 LEU A C 1
ATOM 796 O O . LEU A 1 100 ? -7.109 10.130 8.334 1.00 70.81 100 LEU A O 1
ATOM 800 N N . VAL A 1 101 ? -5.855 8.307 8.015 1.00 74.81 101 VAL A N 1
ATOM 801 C CA . VAL A 1 101 ? -5.935 7.847 9.413 1.00 74.81 101 VAL A CA 1
ATOM 802 C C . VAL A 1 101 ? -5.190 8.806 10.344 1.00 74.81 101 VAL A C 1
ATOM 804 O O . VAL A 1 101 ? -5.759 9.239 11.346 1.00 74.81 101 VAL A O 1
ATOM 807 N N . LEU A 1 102 ? -3.961 9.202 10.001 1.00 70.94 102 LEU A N 1
ATOM 808 C CA . LEU A 1 102 ? -3.191 10.183 10.774 1.00 70.94 102 LEU A CA 1
ATOM 809 C C . LEU A 1 102 ? -3.909 11.536 10.850 1.00 70.94 102 LEU A C 1
ATOM 811 O O . LEU A 1 102 ? -4.030 12.102 11.937 1.00 70.94 102 LEU A O 1
ATOM 815 N N . ALA A 1 103 ? -4.449 12.024 9.731 1.00 64.06 103 ALA A N 1
ATOM 816 C CA . ALA A 1 103 ? -5.231 13.257 9.694 1.00 64.06 103 ALA A CA 1
ATOM 817 C C . ALA A 1 103 ? -6.471 13.179 10.601 1.00 64.06 103 ALA A C 1
ATOM 819 O O . ALA A 1 103 ? -6.752 14.125 11.336 1.00 64.06 103 ALA A O 1
ATOM 820 N N . ASN A 1 104 ? -7.176 12.042 10.618 1.00 70.56 104 ASN A N 1
ATOM 821 C CA . ASN A 1 104 ? -8.321 11.832 11.506 1.00 70.56 104 ASN A CA 1
ATOM 822 C C . ASN A 1 104 ? -7.931 11.817 12.990 1.00 70.56 104 ASN A C 1
ATOM 824 O O . ASN A 1 104 ? -8.658 12.378 13.809 1.00 70.56 104 ASN A O 1
ATOM 828 N N . ILE A 1 105 ? -6.786 11.227 13.348 1.00 73.44 105 ILE A N 1
ATOM 829 C CA . ILE A 1 105 ? -6.285 11.233 14.732 1.00 73.44 105 ILE A CA 1
ATOM 830 C C . ILE A 1 105 ? -5.974 12.668 15.180 1.00 73.44 105 ILE A C 1
ATOM 832 O O . ILE A 1 105 ? -6.411 13.088 16.253 1.00 73.44 105 ILE A O 1
ATOM 836 N N . ILE A 1 106 ? -5.281 13.445 14.341 1.00 68.88 106 ILE A N 1
ATOM 837 C CA . ILE A 1 106 ? -4.972 14.858 14.617 1.00 68.88 106 ILE A CA 1
ATOM 838 C C . ILE A 1 106 ? -6.265 15.678 14.733 1.00 68.88 106 ILE A C 1
ATOM 840 O O . ILE A 1 106 ? -6.411 16.485 15.652 1.00 68.88 106 ILE A O 1
ATOM 844 N N . MET A 1 107 ? -7.238 15.445 13.849 1.00 67.19 107 MET A N 1
ATOM 845 C CA . MET A 1 107 ? -8.542 16.110 13.897 1.00 67.19 107 MET A CA 1
ATOM 846 C C . MET A 1 107 ? -9.313 15.773 15.182 1.00 67.19 107 MET A C 1
ATOM 848 O O . MET A 1 107 ? -9.875 16.664 15.819 1.00 67.19 107 MET A O 1
ATOM 852 N N . ALA A 1 108 ? -9.313 14.506 15.603 1.00 69.06 108 ALA A N 1
ATOM 853 C CA . ALA A 1 108 ? -9.944 14.082 16.850 1.00 69.06 108 ALA A CA 1
ATOM 854 C C . ALA A 1 108 ? -9.302 14.766 18.068 1.00 69.06 108 ALA A C 1
ATOM 856 O O . ALA A 1 108 ? -10.016 15.259 18.947 1.00 69.06 108 ALA A O 1
ATOM 857 N N . PHE A 1 109 ? -7.971 14.866 18.081 1.00 65.50 109 PHE A N 1
ATOM 858 C CA . PHE A 1 109 ? -7.235 15.578 19.121 1.00 65.50 109 PHE A CA 1
ATOM 859 C C . PHE A 1 109 ? -7.589 17.074 19.149 1.00 65.50 109 PHE A C 1
ATOM 861 O O . PHE A 1 109 ? -7.944 17.596 20.208 1.00 65.50 109 PHE A O 1
ATOM 868 N N . ASN A 1 110 ? -7.621 17.739 17.989 1.00 61.62 110 ASN A N 1
ATOM 869 C CA . ASN A 1 110 ? -8.038 19.140 17.864 1.00 61.62 110 ASN A CA 1
ATOM 870 C C . ASN A 1 110 ? -9.447 19.384 18.423 1.00 61.62 110 ASN A C 1
ATOM 872 O O . ASN A 1 110 ? -9.643 20.311 19.206 1.00 61.62 110 ASN A O 1
ATOM 876 N N . VAL A 1 111 ? -10.421 18.534 18.077 1.00 61.81 111 VAL A N 1
ATOM 877 C CA . VAL A 1 111 ? -11.799 18.651 18.588 1.00 61.81 111 VAL A CA 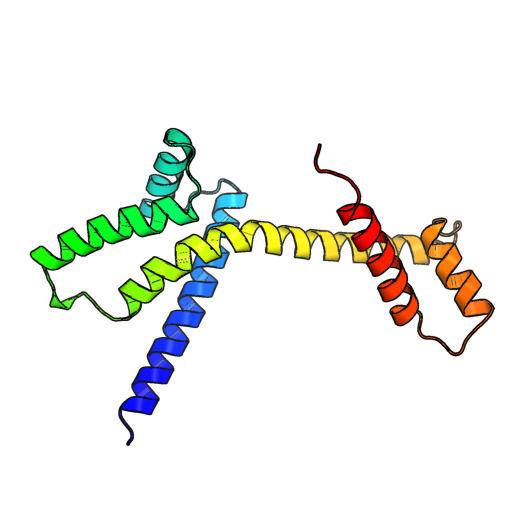1
ATOM 878 C C . VAL A 1 111 ? -11.847 18.494 20.112 1.00 61.81 111 VAL A C 1
ATOM 880 O O . VAL A 1 111 ? -12.595 19.218 20.769 1.00 61.81 111 VAL A O 1
ATOM 883 N N . SER A 1 112 ? -11.041 17.594 20.683 1.00 66.25 112 SER A N 1
ATOM 884 C CA . SER A 1 112 ? -10.988 17.384 22.137 1.00 66.25 112 SER A CA 1
ATOM 885 C C . SER A 1 112 ? -10.397 18.579 22.893 1.00 66.25 112 SER A C 1
ATOM 887 O O . SER A 1 112 ? -10.941 18.987 23.919 1.00 66.25 112 SER A O 1
ATOM 889 N N . LEU A 1 113 ? -9.342 19.198 22.354 1.00 64.69 113 LEU A N 1
ATOM 890 C CA . LEU A 1 113 ? -8.758 20.414 22.916 1.00 64.69 113 LEU A CA 1
ATOM 891 C C . LEU A 1 113 ? -9.751 21.576 22.849 1.00 64.69 113 LEU A C 1
ATOM 893 O O . LEU A 1 113 ? -9.941 22.283 23.835 1.00 64.69 113 LEU A O 1
ATOM 897 N N . TYR A 1 114 ? -10.439 21.730 21.715 1.00 60.59 114 TYR A N 1
ATOM 898 C CA . TYR A 1 114 ? -11.418 22.798 21.518 1.00 60.59 114 TYR A CA 1
ATOM 899 C C . TYR A 1 114 ? -12.631 22.671 22.452 1.00 60.59 114 TYR A C 1
ATOM 901 O O . TYR A 1 114 ? -13.162 23.674 22.922 1.00 60.59 114 TYR A O 1
ATOM 909 N N . ALA A 1 115 ? -13.067 21.443 22.747 1.00 61.97 115 ALA A N 1
ATOM 910 C CA . ALA A 1 115 ? -14.188 21.190 23.650 1.00 61.97 115 ALA A CA 1
ATOM 911 C C . ALA A 1 115 ? -13.866 21.516 25.121 1.00 61.97 115 ALA A C 1
ATOM 913 O O . ALA A 1 115 ? -14.763 21.911 25.861 1.00 61.97 115 ALA A O 1
ATOM 914 N N . ASN A 1 116 ? -12.602 21.388 25.538 1.00 61.72 116 ASN A N 1
ATOM 915 C CA . ASN A 1 116 ? -12.194 21.563 26.936 1.00 61.72 116 ASN A CA 1
ATOM 916 C C . ASN A 1 116 ? -11.975 23.026 27.353 1.00 61.72 116 ASN A C 1
ATOM 918 O O . ASN A 1 116 ? -11.957 23.325 28.544 1.00 61.72 116 ASN A O 1
ATOM 922 N N . VAL A 1 117 ? -11.801 23.946 26.401 1.00 63.31 117 VAL A N 1
ATOM 923 C CA . VAL A 1 117 ? -11.368 25.322 26.696 1.00 63.31 117 VAL A CA 1
ATOM 924 C C . VAL A 1 117 ? -12.529 26.255 27.101 1.00 63.31 117 VAL A C 1
ATOM 926 O O . VAL A 1 117 ? -12.278 27.357 27.569 1.00 63.31 117 VAL A O 1
ATOM 929 N N . ASN A 1 118 ? -13.800 25.832 27.021 1.00 57.38 118 ASN A N 1
ATOM 930 C CA . ASN A 1 118 ? -14.983 26.593 27.487 1.00 57.38 118 ASN A CA 1
ATOM 931 C C . ASN A 1 118 ? -15.095 28.059 26.984 1.00 57.38 118 ASN A C 1
ATOM 933 O O . ASN A 1 118 ? -15.909 28.823 27.496 1.00 57.38 118 ASN A O 1
ATOM 937 N N . LEU A 1 119 ? -14.348 28.451 25.944 1.00 56.12 119 LEU A N 1
ATOM 938 C CA . LEU A 1 119 ? -14.354 29.797 25.344 1.00 56.12 119 LEU A CA 1
ATOM 939 C C . LEU A 1 119 ? -15.449 29.983 24.272 1.00 56.12 119 LEU A C 1
ATOM 941 O O . LEU A 1 119 ? -15.409 30.920 23.481 1.00 56.12 119 LEU A O 1
ATOM 945 N N . GLY A 1 120 ? -16.444 29.095 24.252 1.00 51.97 120 GLY A N 1
ATOM 946 C CA . GLY A 1 120 ? -17.418 28.984 23.170 1.00 51.97 120 GLY A CA 1
ATOM 947 C C . GLY A 1 120 ? -17.025 27.893 22.175 1.00 51.97 120 GLY A C 1
ATOM 948 O O . GLY A 1 120 ? -15.865 27.724 21.810 1.00 51.97 120 GLY A O 1
ATOM 949 N N . LEU A 1 121 ? -18.011 27.097 21.773 1.00 55.16 121 LEU A N 1
ATOM 950 C CA . LEU A 1 121 ? -17.828 25.981 20.848 1.00 55.16 121 LEU A CA 1
ATOM 951 C C . LEU A 1 121 ? -17.965 26.479 19.408 1.00 55.16 121 LEU A C 1
ATOM 953 O O . LEU A 1 121 ? -18.762 27.380 19.142 1.00 55.16 121 LEU A O 1
ATOM 957 N N . SER A 1 122 ? -17.240 25.861 18.470 1.00 56.06 122 SER A N 1
ATOM 958 C CA . SER A 1 122 ? -17.448 26.111 17.039 1.00 56.06 122 SER A CA 1
ATOM 959 C C . SER A 1 122 ? -18.927 25.916 16.675 1.00 56.06 122 SER A C 1
ATOM 961 O O . SER A 1 122 ? -19.594 25.062 17.258 1.00 56.06 122 SER A O 1
ATOM 963 N N . VAL A 1 123 ? -19.449 26.698 15.721 1.00 57.03 123 VAL A N 1
ATOM 964 C CA . VAL A 1 123 ? -20.882 26.714 15.335 1.00 57.03 123 VAL A CA 1
ATOM 965 C C . VAL A 1 123 ? -21.423 25.304 15.049 1.00 57.03 123 VAL A C 1
ATOM 967 O O . VAL A 1 123 ? -22.559 24.984 15.381 1.00 57.03 123 VAL A O 1
ATOM 970 N N . TYR A 1 124 ? -20.582 24.425 14.501 1.00 58.84 124 TYR A N 1
ATOM 971 C CA . TYR A 1 124 ? -20.920 23.025 14.256 1.00 58.84 124 TYR A CA 1
ATOM 972 C C . TYR A 1 124 ? -20.983 22.193 15.550 1.00 58.84 124 TYR A C 1
ATOM 974 O O . TYR A 1 124 ? -21.939 21.454 15.770 1.00 58.84 124 TYR A O 1
ATOM 982 N N . ASN A 1 125 ? -20.017 22.363 16.461 1.00 56.09 125 ASN A N 1
ATOM 983 C CA . ASN A 1 125 ? -20.002 21.664 17.750 1.00 56.09 125 ASN A CA 1
ATOM 984 C C . ASN A 1 125 ? -21.085 22.153 18.725 1.00 56.09 125 ASN A C 1
ATOM 986 O O . ASN A 1 125 ? -21.607 21.371 19.526 1.00 56.09 125 ASN A O 1
ATOM 990 N N . SER A 1 126 ? -21.458 23.431 18.648 1.00 60.22 126 SER A N 1
ATOM 991 C CA . SER A 1 126 ? -22.521 24.018 19.465 1.00 60.22 126 SER A CA 1
ATOM 992 C C . SER A 1 126 ? -23.919 23.557 19.035 1.00 60.22 126 SER A C 1
ATOM 994 O O . SER A 1 126 ? -24.784 23.382 19.901 1.00 60.22 126 SER A O 1
ATOM 996 N N . LEU A 1 127 ? -24.137 23.262 17.745 1.00 58.09 127 LEU A N 1
ATOM 997 C CA . LEU A 1 127 ? -25.374 22.642 17.254 1.00 58.09 127 LEU A CA 1
ATOM 998 C C . LEU A 1 127 ? -25.620 21.276 17.914 1.00 58.09 127 LEU A C 1
ATOM 1000 O O . LEU A 1 127 ? -26.714 21.043 18.432 1.00 58.09 127 LEU A O 1
ATOM 1004 N N . PHE A 1 128 ? -24.602 20.410 18.002 1.00 58.91 128 PHE A N 1
ATOM 1005 C CA . PHE A 1 128 ? -24.735 19.091 18.642 1.00 58.91 128 PHE A CA 1
ATOM 1006 C C . PHE A 1 128 ? -25.114 19.179 20.123 1.00 58.91 128 PHE A C 1
ATOM 1008 O O . PHE A 1 128 ? -25.991 18.451 20.590 1.00 58.91 128 PHE A O 1
ATOM 1015 N N . LEU A 1 129 ? -24.478 20.082 20.871 1.00 60.75 129 LEU A N 1
ATOM 1016 C CA . LEU A 1 129 ? -24.719 20.235 22.308 1.00 60.75 129 LEU A CA 1
ATOM 1017 C C . LEU A 1 129 ? -26.069 20.897 22.609 1.00 60.75 129 LEU A C 1
ATOM 1019 O O . LEU A 1 129 ? -26.722 20.540 23.591 1.00 60.75 129 LEU A O 1
ATOM 1023 N N . THR A 1 130 ? -26.526 21.802 21.741 1.00 62.47 130 THR A N 1
ATOM 1024 C CA . THR A 1 130 ? -27.851 22.434 21.853 1.00 62.47 130 THR A CA 1
ATOM 1025 C C . THR A 1 130 ? -28.973 21.436 21.558 1.00 62.47 130 THR A C 1
ATOM 1027 O O . THR A 1 130 ? -29.974 21.402 22.275 1.00 62.47 130 THR A O 1
ATOM 1030 N N . ILE A 1 131 ? -28.797 20.573 20.552 1.00 60.75 131 ILE A N 1
ATOM 1031 C CA . ILE A 1 131 ? -29.771 19.531 20.202 1.00 60.75 131 ILE A CA 1
ATOM 1032 C C . ILE A 1 131 ? -29.813 18.430 21.271 1.00 60.75 131 ILE A C 1
ATOM 1034 O O . ILE A 1 131 ? -30.903 18.016 21.666 1.00 60.75 131 ILE A O 1
ATOM 1038 N N . ASN A 1 132 ? -28.661 18.017 21.810 1.00 58.66 132 ASN A N 1
ATOM 1039 C CA . ASN A 1 132 ? -28.606 17.041 22.902 1.00 58.66 132 ASN A CA 1
ATOM 1040 C C . ASN A 1 132 ? -29.251 17.581 24.197 1.00 58.66 132 ASN A C 1
ATOM 1042 O O . ASN A 1 132 ? -29.981 16.862 24.875 1.00 58.66 132 ASN A O 1
ATOM 1046 N N . LYS A 1 133 ? -29.087 18.880 24.502 1.00 63.12 133 LYS A N 1
ATOM 1047 C CA . LYS A 1 133 ? -29.825 19.541 25.598 1.00 63.12 133 LYS A CA 1
ATOM 1048 C C . LYS A 1 133 ? -31.345 19.508 25.404 1.00 63.12 133 LYS A C 1
ATOM 1050 O O . LYS A 1 133 ? -32.073 19.481 26.392 1.00 63.12 133 LYS A O 1
ATOM 1055 N N . LYS A 1 134 ? -31.825 19.532 24.157 1.00 63.41 134 LYS A N 1
ATOM 1056 C CA . LYS A 1 134 ? -33.257 19.547 23.820 1.00 63.41 134 LYS A CA 1
ATOM 1057 C C . LYS A 1 134 ? -33.862 18.137 23.739 1.00 63.41 134 LYS A C 1
ATOM 1059 O O . LYS A 1 134 ? -35.038 17.983 24.041 1.00 63.41 134 LYS A O 1
ATOM 1064 N N . ASN A 1 135 ? -33.063 17.124 23.386 1.00 59.19 135 ASN A N 1
ATOM 1065 C CA . ASN A 1 135 ? -33.450 15.710 23.300 1.00 59.19 135 ASN A CA 1
ATOM 1066 C C . ASN A 1 135 ? -32.356 14.789 23.897 1.00 59.19 135 ASN A C 1
ATOM 1068 O O . ASN A 1 135 ? -31.566 14.212 23.149 1.00 59.19 135 ASN A O 1
ATOM 1072 N N . PRO A 1 136 ? -32.338 14.568 25.224 1.00 59.22 136 PRO A N 1
ATOM 1073 C CA . PRO A 1 136 ? -31.254 13.857 25.921 1.00 59.22 136 PRO A CA 1
ATOM 1074 C C . PRO A 1 136 ? -31.234 12.329 25.716 1.00 59.22 136 PRO A C 1
ATOM 1076 O O . PRO A 1 136 ? -30.369 11.643 26.252 1.00 59.22 136 PRO A O 1
ATOM 1079 N N . LYS A 1 137 ? -32.197 11.765 24.971 1.00 55.59 137 LYS A N 1
ATOM 1080 C CA . LYS A 1 137 ? -32.308 10.313 24.722 1.00 55.59 137 LYS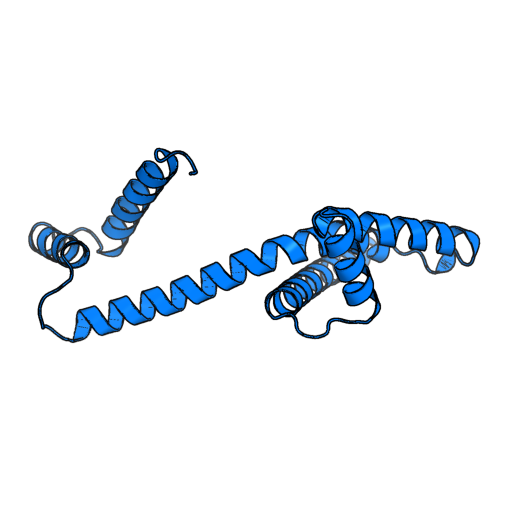 A CA 1
ATOM 1081 C C . LYS A 1 137 ? -31.444 9.810 23.560 1.00 55.59 137 LYS A C 1
ATOM 1083 O O . LYS A 1 137 ? -31.376 8.604 23.347 1.00 55.59 137 LYS A O 1
ATOM 1088 N N . ILE A 1 138 ? -30.818 10.701 22.791 1.00 56.56 138 ILE A N 1
ATOM 1089 C CA . ILE A 1 138 ? -30.075 10.340 21.578 1.00 56.56 138 ILE A CA 1
ATOM 1090 C C . ILE A 1 138 ? -28.581 10.512 21.850 1.00 56.56 138 ILE A C 1
ATOM 1092 O O . ILE A 1 138 ? -28.148 11.558 22.325 1.00 56.56 138 ILE A O 1
ATOM 1096 N N . SER A 1 139 ? -27.780 9.484 21.555 1.00 58.06 139 SER A N 1
ATOM 1097 C CA . SER A 1 139 ? -26.336 9.554 21.777 1.00 58.06 139 SER A CA 1
ATOM 1098 C C . SER A 1 139 ? -25.692 10.584 20.843 1.00 58.06 139 SER A C 1
ATOM 1100 O O . SER A 1 139 ? -26.001 10.660 19.652 1.00 58.06 139 SER A O 1
ATOM 1102 N N . LEU A 1 140 ? -24.745 11.357 21.379 1.00 59.78 140 LEU A N 1
ATOM 1103 C CA . LEU A 1 140 ? -23.952 12.334 20.619 1.00 59.78 140 LEU A CA 1
ATOM 1104 C C . LEU A 1 140 ? -23.272 11.719 19.384 1.00 59.78 140 LEU A C 1
ATOM 1106 O O . LEU A 1 140 ? -23.109 12.393 18.369 1.00 59.78 140 LEU A O 1
ATOM 1110 N N . GLY A 1 141 ? -22.914 10.433 19.448 1.00 59.53 141 GLY A N 1
ATOM 1111 C CA . GLY A 1 141 ? -22.318 9.711 18.325 1.00 59.53 141 GLY A CA 1
ATOM 1112 C C . GLY A 1 141 ? -23.257 9.577 17.123 1.00 59.53 141 GLY A C 1
ATOM 1113 O O . GLY A 1 141 ? -22.810 9.721 15.990 1.00 59.53 141 GLY A O 1
ATOM 1114 N N . PHE A 1 142 ? -24.558 9.370 17.348 1.00 60.22 142 PHE A N 1
ATOM 1115 C CA . PHE A 1 142 ? -25.522 9.183 16.260 1.00 60.22 142 PHE A CA 1
ATOM 1116 C C . PHE A 1 142 ? -25.730 10.465 15.444 1.00 60.22 142 PHE A C 1
ATOM 1118 O O . PHE A 1 142 ? -25.773 10.428 14.218 1.00 60.22 142 PHE A O 1
ATOM 1125 N N . PHE A 1 143 ? -25.775 11.618 16.116 1.00 64.19 143 PHE A N 1
ATOM 1126 C CA . PHE A 1 143 ? -25.886 12.909 15.439 1.00 64.19 143 PHE A CA 1
ATOM 1127 C C . PHE A 1 143 ? -24.666 13.232 14.579 1.00 64.19 143 PHE A C 1
ATOM 1129 O O . PHE A 1 143 ? -24.828 13.753 13.480 1.00 64.19 143 PHE A O 1
ATOM 1136 N N . ARG A 1 144 ? -23.467 12.882 15.054 1.00 67.50 144 ARG A N 1
ATOM 1137 C CA . ARG A 1 144 ? -22.226 13.102 14.309 1.00 67.50 144 ARG A CA 1
ATOM 1138 C C . ARG A 1 144 ? -22.178 12.276 13.023 1.00 67.50 144 ARG A C 1
ATOM 1140 O O . ARG A 1 144 ? -21.828 12.800 11.975 1.00 67.50 144 ARG A O 1
ATOM 1147 N N . ILE A 1 145 ? -22.634 11.023 13.083 1.00 71.69 145 ILE A N 1
ATOM 1148 C CA . ILE A 1 145 ? -22.757 10.155 11.901 1.00 71.69 145 ILE A CA 1
ATOM 1149 C C . ILE A 1 145 ? -23.712 10.769 10.864 1.00 71.69 145 ILE A C 1
ATOM 1151 O O . ILE A 1 145 ? -23.414 10.751 9.672 1.00 71.69 145 ILE A O 1
ATOM 1155 N N . ILE A 1 146 ? -24.835 11.348 11.302 1.00 71.12 146 ILE A N 1
ATOM 1156 C CA . ILE A 1 146 ? -25.801 11.994 10.399 1.00 71.12 146 ILE A CA 1
ATOM 1157 C C . ILE A 1 146 ? -25.190 13.229 9.735 1.00 71.12 146 ILE A C 1
ATOM 1159 O O . ILE A 1 146 ? -25.264 13.373 8.517 1.00 71.12 146 ILE A O 1
ATOM 1163 N N . THR A 1 147 ? -24.588 14.123 10.515 1.00 68.75 147 THR A N 1
ATOM 1164 C CA . THR A 1 147 ? -24.015 15.367 9.990 1.00 68.75 147 THR A CA 1
ATOM 1165 C C . THR A 1 147 ? -22.819 15.122 9.084 1.00 68.75 147 THR A C 1
ATOM 1167 O O . THR A 1 147 ? -22.709 15.768 8.045 1.00 68.75 147 THR A O 1
ATOM 1170 N N . ASP A 1 148 ? -21.958 14.163 9.435 1.00 72.19 148 ASP A N 1
ATOM 1171 C CA . ASP A 1 148 ? -20.826 13.776 8.594 1.00 72.19 148 ASP A CA 1
ATOM 1172 C C . ASP A 1 148 ? -21.341 13.129 7.297 1.00 72.19 148 ASP A C 1
ATOM 1174 O O . ASP A 1 148 ? -20.834 13.424 6.217 1.00 72.19 148 ASP A O 1
ATOM 1178 N N . GLY A 1 149 ? -22.425 12.346 7.370 1.00 74.88 149 GLY A N 1
ATOM 1179 C CA . GLY A 1 149 ? -23.125 11.816 6.198 1.00 74.88 149 GLY A CA 1
ATOM 1180 C C . GLY A 1 149 ? -23.670 12.907 5.270 1.00 74.88 149 GLY A C 1
ATOM 1181 O O . GLY A 1 149 ? -23.474 12.828 4.059 1.00 74.88 149 GLY A O 1
ATOM 1182 N N . VAL A 1 150 ? -24.293 13.957 5.812 1.00 75.38 150 VAL A N 1
ATOM 1183 C CA . VAL A 1 150 ? -24.787 15.099 5.017 1.00 75.38 150 VAL A CA 1
ATOM 1184 C C . VAL A 1 150 ? -23.631 15.859 4.359 1.00 75.38 150 VAL A C 1
ATOM 1186 O O . VAL A 1 150 ? -23.726 16.203 3.181 1.00 75.38 150 VAL A O 1
ATOM 1189 N N . CYS A 1 151 ? -22.519 16.071 5.070 1.00 71.19 151 CYS A N 1
ATOM 1190 C CA . CYS A 1 151 ? -21.318 16.692 4.504 1.00 71.19 151 CYS A CA 1
ATOM 1191 C C . CYS A 1 151 ? -20.711 15.862 3.369 1.00 71.19 151 CYS A C 1
ATOM 1193 O O . CYS A 1 151 ? -20.315 16.430 2.355 1.00 71.19 151 CYS A O 1
ATOM 1195 N N . ILE A 1 152 ? -20.674 14.534 3.505 1.00 76.31 152 ILE A N 1
ATOM 1196 C CA . ILE A 1 152 ? -20.199 13.633 2.448 1.00 76.31 152 ILE A CA 1
ATOM 1197 C C . ILE A 1 152 ? -21.098 13.742 1.211 1.00 76.31 152 ILE A C 1
ATOM 1199 O O . ILE A 1 152 ? -20.591 13.891 0.103 1.00 76.31 152 ILE A O 1
ATOM 1203 N N . VAL A 1 153 ? -22.423 13.721 1.388 1.00 77.44 153 VAL A N 1
ATOM 1204 C CA . VAL A 1 153 ? -23.389 13.849 0.281 1.00 77.44 153 VAL A CA 1
ATOM 1205 C C . VAL A 1 153 ? -23.230 15.190 -0.442 1.00 77.44 153 VAL A C 1
ATOM 1207 O O . VAL A 1 153 ? -23.204 15.217 -1.670 1.00 77.44 153 VAL A O 1
ATOM 1210 N N . MET A 1 154 ? -23.065 16.287 0.301 1.00 72.88 154 MET A N 1
ATOM 1211 C CA . MET A 1 154 ? -22.810 17.614 -0.272 1.00 72.88 154 MET A CA 1
ATOM 1212 C C . MET A 1 154 ? -21.451 17.693 -0.980 1.00 72.88 154 MET A C 1
ATOM 1214 O O . MET A 1 154 ? -21.370 18.240 -2.074 1.00 72.88 154 MET A O 1
ATOM 1218 N N . GLY A 1 155 ? -20.408 17.084 -0.414 1.00 70.12 155 GLY A N 1
ATOM 1219 C CA . GLY A 1 155 ? -19.087 17.014 -1.042 1.00 70.12 155 GLY A CA 1
ATOM 1220 C C . GLY A 1 155 ? -19.070 16.186 -2.330 1.00 70.12 155 GLY A C 1
ATOM 1221 O O . GLY A 1 155 ? -18.327 16.508 -3.247 1.00 70.12 155 GLY A O 1
ATOM 1222 N N . PHE A 1 156 ? -19.915 15.155 -2.447 1.00 73.31 156 PHE A N 1
ATOM 1223 C CA . PHE A 1 156 ? -20.094 14.408 -3.700 1.00 73.31 156 PHE A CA 1
ATOM 1224 C C . PHE A 1 156 ? -20.899 15.176 -4.760 1.00 73.31 156 PHE A C 1
ATOM 1226 O O . PHE A 1 156 ? -20.786 14.870 -5.947 1.00 73.31 156 PHE A O 1
ATOM 1233 N N . LEU A 1 157 ? -21.723 16.143 -4.347 1.00 73.62 157 LEU A N 1
ATOM 1234 C CA . LEU A 1 157 ? -22.478 17.020 -5.247 1.00 73.62 157 LEU A CA 1
ATOM 1235 C C . LEU A 1 157 ? -21.614 18.161 -5.809 1.00 73.62 157 LEU A C 1
ATOM 1237 O O . LEU A 1 157 ? -21.907 18.668 -6.894 1.00 73.62 157 LEU A O 1
ATOM 1241 N N . GLU A 1 158 ? -20.538 18.539 -5.118 1.00 59.81 158 GLU A N 1
ATOM 1242 C CA . GLU A 1 158 ? -19.518 19.439 -5.653 1.00 59.81 158 GLU A CA 1
ATOM 1243 C C . GLU A 1 158 ? -18.689 18.715 -6.729 1.00 59.81 158 GLU A C 1
ATOM 1245 O O . GLU A 1 158 ? -18.003 17.725 -6.472 1.00 59.81 158 GLU A O 1
ATOM 1250 N N . LYS A 1 159 ? -18.768 19.192 -7.979 1.00 45.06 159 LYS A N 1
ATOM 1251 C CA . LYS A 1 159 ? -17.918 18.695 -9.071 1.00 45.06 159 LYS A CA 1
ATOM 1252 C C . LYS A 1 159 ? -16.440 18.921 -8.721 1.00 45.06 159 LYS A C 1
ATOM 1254 O O . LYS A 1 159 ? -16.112 20.005 -8.242 1.00 45.06 159 LYS A O 1
ATOM 1259 N N . PRO A 1 160 ? -15.542 17.968 -9.030 1.00 53.12 160 PRO A N 1
ATOM 1260 C CA . PRO A 1 160 ? -14.111 18.197 -8.881 1.00 53.12 160 PRO A CA 1
ATOM 1261 C C . PRO A 1 160 ? -13.686 19.354 -9.797 1.00 53.12 160 PRO A C 1
ATOM 1263 O O . PRO A 1 160 ? -13.981 19.324 -10.995 1.00 53.12 160 PRO A O 1
ATOM 1266 N N . ILE A 1 161 ? -13.053 20.372 -9.208 1.00 42.53 161 ILE A N 1
ATOM 1267 C CA . ILE A 1 161 ? -12.365 21.470 -9.908 1.00 42.53 161 ILE A CA 1
ATOM 1268 C C . ILE A 1 161 ? -10.987 20.980 -10.349 1.00 42.53 161 ILE A C 1
ATOM 1270 O O . ILE A 1 161 ? -10.324 20.303 -9.528 1.00 42.53 161 ILE A O 1
#

Organism: NCBI:txid54007

Foldseek 3Di:
DPPVVVVVVVVVVLLVVLLVLLLVLLVCVLVVHDDPPVSVVLVVVCVVVVDQQLPSQLVVLVVVVVVCVVVPVPPDDPSSVSNSNRNSVSSNVNNVVVVVVVVVVVVVVVQVVQVPPPPDHDPVVVVLVVVCVVPVPDDSVVVVVVVVVVVVVVVVVDDDD

InterPro domains:
  IPR038750 Uncharacterized protein YczE/YyaS-like [PF19700] (9-157)

Secondary structure (DSSP, 8-state):
--HHHHHHHHHHHHHHHHHHHHHHHHHHHHTT----HHHHHHHHHHHHH---HHHHHHHHHHHHHHHHHHH-GGG--HHHHHHHHHHHHHHHHHHHHHHHHHHHHHHHHHHHHHHHT-S---HHHHHHHHHHHH-TTS-HHHHHHHHHHHHHHHHHHS---

Sequence (161 aa):
MKFFDKFYTRVGITLVATIFIGISIGMMRSTYLSVDLFTSFIIGVCNTSGIYFRYIYPIINAIILVLIFFLNRTMISMDTVINLSVIGFMADFSSKIILLVLANIIMAFNVSLYANVNLGLSVYNSLFLTINKKNPKISLGFFRIITDGVCIVMGFLEKPI

Radius of gyration: 23.84 Å; chains: 1; bounding box: 51×64×46 Å

pLDDT: mean 70.02, std 10.09, range [42.53, 87.06]